Protein AF-A0A918FSJ4-F1 (afdb_monomer_lite)

Sequence (93 aa):
MFLLAYRESDCIGPHGAEQDTDLDRFNLQFPLCYDAVGAMRVLKRGYLEPMYDRDGDARLLGPRMWHEVPPLLRLPAGRDPLRLVVSLRLMAR

Secondary structure (DSSP, 8-state):
-EEEEE-TT--EEEE-S-STT-TTEEEEEEEEEESB--EEEEEETTEEEEEE--TT--EEE-TT--EEE----BPTT--S-EEEEEEEEEE--

pLDDT: mean 90.27, std 10.32, range [50.09, 98.19]

Structure (mmCIF, N/CA/C/O backbone):
data_AF-A0A918FSJ4-F1
#
_entry.id   AF-A0A918FSJ4-F1
#
loop_
_atom_site.group_PDB
_atom_site.id
_atom_site.type_symbol
_atom_site.label_atom_id
_atom_site.label_alt_id
_atom_site.label_comp_id
_atom_site.label_asym_id
_atom_site.label_entity_id
_atom_site.label_seq_id
_atom_site.pdbx_PDB_ins_code
_atom_site.Cartn_x
_atom_site.Cartn_y
_atom_site.Cartn_z
_atom_site.occupancy
_atom_site.B_iso_or_equiv
_atom_site.auth_seq_id
_atom_site.auth_comp_id
_atom_site.auth_asym_id
_atom_site.auth_atom_id
_atom_site.pdbx_PDB_model_num
ATOM 1 N N . MET A 1 1 ? 9.100 -14.334 0.359 1.00 87.12 1 MET A N 1
ATOM 2 C CA . MET A 1 1 ? 7.811 -13.825 0.878 1.00 87.12 1 MET A CA 1
ATOM 3 C C . MET A 1 1 ? 8.085 -13.011 2.126 1.00 87.12 1 MET A C 1
ATOM 5 O O . MET A 1 1 ? 8.949 -13.410 2.894 1.00 87.12 1 MET A O 1
ATOM 9 N N . PHE A 1 2 ? 7.391 -11.896 2.321 1.00 92.50 2 PHE A N 1
ATOM 10 C CA . PHE A 1 2 ? 7.433 -11.125 3.562 1.00 92.50 2 PHE A CA 1
ATOM 11 C C . PHE A 1 2 ? 6.065 -10.496 3.841 1.00 92.50 2 PHE A C 1
ATOM 13 O O . PHE A 1 2 ? 5.237 -10.370 2.935 1.00 92.50 2 PHE A O 1
ATOM 20 N N . LEU A 1 3 ? 5.839 -10.127 5.099 1.00 96.19 3 LEU A N 1
ATOM 21 C CA . LEU A 1 3 ? 4.619 -9.484 5.566 1.00 96.19 3 LEU A CA 1
ATOM 22 C C . LEU A 1 3 ? 4.937 -8.043 5.951 1.00 96.19 3 LEU A C 1
ATOM 24 O O . LEU A 1 3 ? 5.861 -7.800 6.724 1.00 96.19 3 LEU A O 1
ATOM 28 N N . LEU A 1 4 ? 4.162 -7.102 5.426 1.00 96.12 4 LEU A N 1
ATOM 29 C CA . LEU A 1 4 ? 4.156 -5.723 5.899 1.00 96.12 4 LEU A CA 1
ATOM 30 C C . LEU A 1 4 ? 2.928 -5.543 6.788 1.00 96.12 4 LEU A C 1
ATOM 32 O O . LEU A 1 4 ? 1.813 -5.822 6.345 1.00 96.12 4 LEU A O 1
ATOM 36 N N . ALA A 1 5 ? 3.133 -5.103 8.025 1.00 97.50 5 ALA A N 1
ATOM 37 C CA . ALA A 1 5 ? 2.062 -4.801 8.964 1.00 97.50 5 ALA A CA 1
ATOM 38 C C . ALA A 1 5 ? 2.093 -3.308 9.281 1.00 97.50 5 ALA A C 1
ATOM 40 O O . ALA A 1 5 ? 3.100 -2.811 9.774 1.00 97.50 5 ALA A O 1
ATOM 41 N N . TYR A 1 6 ? 0.995 -2.624 8.982 1.00 98.06 6 TYR A N 1
ATOM 42 C CA . TYR A 1 6 ? 0.814 -1.200 9.219 1.00 98.06 6 TYR A CA 1
ATOM 43 C C . TYR A 1 6 ? -0.203 -1.007 10.342 1.00 98.06 6 TYR A C 1
ATOM 45 O O . TYR A 1 6 ? -1.299 -1.583 10.311 1.00 98.06 6 TYR A O 1
ATOM 53 N N . ARG A 1 7 ? 0.171 -0.194 11.321 1.00 97.81 7 ARG A N 1
ATOM 54 C CA . ARG A 1 7 ? -0.665 0.345 12.392 1.00 97.81 7 ARG A CA 1
ATOM 55 C C . ARG A 1 7 ? -1.050 1.786 12.076 1.00 97.81 7 ARG A C 1
ATOM 57 O O . ARG A 1 7 ? -0.682 2.333 11.040 1.00 97.81 7 ARG A O 1
ATOM 64 N N . GLU A 1 8 ? -1.852 2.382 12.949 1.00 97.25 8 GLU A N 1
ATOM 65 C CA . GLU A 1 8 ? -2.289 3.769 12.799 1.00 97.25 8 GLU A CA 1
ATOM 66 C C . GLU A 1 8 ? -1.100 4.712 12.581 1.00 97.25 8 GLU A C 1
ATOM 68 O O . GLU A 1 8 ? -0.107 4.650 13.299 1.00 97.25 8 GLU A O 1
ATOM 73 N N . SER A 1 9 ? -1.228 5.605 11.600 1.00 96.50 9 SER A N 1
ATOM 74 C CA . SER A 1 9 ? -0.203 6.565 11.165 1.00 96.50 9 SER A CA 1
ATOM 75 C C . SER A 1 9 ? 1.037 5.979 10.478 1.00 96.50 9 SER A C 1
ATOM 77 O O . SER A 1 9 ? 1.828 6.758 9.940 1.00 96.50 9 SER A O 1
ATOM 79 N N . ASP A 1 10 ? 1.199 4.652 10.405 1.00 98.19 10 ASP A N 1
ATOM 80 C CA . ASP A 1 10 ? 2.277 4.057 9.612 1.00 98.19 10 ASP A CA 1
ATOM 81 C C . ASP A 1 10 ? 2.107 4.425 8.136 1.00 98.19 10 ASP A C 1
ATOM 83 O O . ASP A 1 10 ? 1.005 4.396 7.577 1.00 98.19 10 ASP A O 1
ATOM 87 N N . CYS A 1 11 ? 3.222 4.754 7.491 1.00 97.19 11 CYS A N 1
ATOM 88 C CA . CYS A 1 11 ? 3.273 5.132 6.087 1.00 97.19 11 CYS A CA 1
ATOM 89 C C . CYS A 1 11 ? 4.616 4.744 5.465 1.00 97.19 11 CYS A C 1
ATOM 91 O O . CYS A 1 11 ? 5.592 4.447 6.156 1.00 97.19 11 CYS A O 1
ATOM 93 N N . ILE A 1 12 ? 4.667 4.756 4.136 1.00 95.19 12 ILE A N 1
ATOM 94 C CA . ILE A 1 12 ? 5.919 4.696 3.382 1.00 95.19 12 ILE A CA 1
ATOM 95 C C . ILE A 1 12 ? 5.860 5.816 2.360 1.00 95.19 12 ILE A C 1
ATOM 97 O O . ILE A 1 12 ? 4.947 5.826 1.537 1.00 95.19 12 ILE A O 1
ATOM 101 N N . GLY A 1 13 ? 6.826 6.734 2.411 1.00 93.19 13 GLY A N 1
ATOM 102 C CA . GLY A 1 13 ? 6.904 7.845 1.467 1.00 93.19 13 GLY A CA 1
ATOM 103 C C . GLY A 1 13 ? 7.118 7.393 0.013 1.00 93.19 13 GLY A C 1
ATOM 104 O O . GLY A 1 13 ? 7.445 6.226 -0.234 1.00 93.19 13 GLY A O 1
ATOM 105 N N . PRO A 1 14 ? 6.949 8.304 -0.961 1.00 91.38 14 PRO A N 1
ATOM 106 C CA . PRO A 1 14 ? 7.158 8.009 -2.375 1.00 91.38 14 PRO A CA 1
ATOM 107 C C . PRO A 1 14 ? 8.537 7.422 -2.651 1.00 91.38 14 PRO A C 1
ATOM 109 O O . PRO A 1 14 ? 9.560 8.017 -2.322 1.00 91.38 14 PRO A O 1
ATOM 112 N N . HIS A 1 15 ? 8.549 6.253 -3.280 1.00 88.38 15 HIS A N 1
ATOM 113 C CA . HIS A 1 15 ? 9.758 5.590 -3.737 1.00 88.38 15 HIS A CA 1
ATOM 114 C C . HIS A 1 15 ? 9.465 4.779 -4.999 1.00 88.38 15 HIS A C 1
ATOM 116 O O . HIS A 1 15 ? 8.379 4.224 -5.179 1.00 88.38 15 HIS A O 1
ATOM 122 N N . GLY A 1 16 ? 10.447 4.702 -5.888 1.00 79.25 16 GLY A N 1
ATOM 123 C CA . GLY A 1 16 ? 10.492 3.689 -6.933 1.00 79.25 16 GLY A CA 1
ATOM 124 C C . GLY A 1 16 ? 11.463 2.581 -6.547 1.00 79.25 16 GLY A C 1
ATOM 125 O O . GLY A 1 16 ? 12.246 2.701 -5.604 1.00 79.25 16 GLY A O 1
ATOM 126 N N . ALA A 1 17 ? 11.470 1.494 -7.311 1.00 64.44 17 ALA A N 1
ATOM 127 C CA . ALA A 1 17 ? 12.528 0.486 -7.232 1.00 64.44 17 ALA A CA 1
ATOM 128 C C . ALA A 1 17 ? 13.875 1.000 -7.805 1.00 64.44 17 ALA A C 1
ATOM 130 O O . ALA A 1 17 ? 14.586 0.241 -8.448 1.00 64.44 17 ALA A O 1
ATOM 131 N N . GLU A 1 18 ? 14.199 2.282 -7.609 1.00 54.38 18 GLU A N 1
ATOM 132 C CA . GLU A 1 18 ? 15.271 3.025 -8.293 1.00 54.38 18 GLU A CA 1
ATOM 133 C C . GLU A 1 18 ? 16.672 2.800 -7.717 1.00 54.38 18 GLU A C 1
ATOM 135 O O . GLU A 1 18 ? 17.649 3.362 -8.199 1.00 54.38 18 GLU A O 1
ATOM 140 N N . GLN A 1 19 ? 16.808 1.938 -6.710 1.00 53.78 19 GLN A N 1
ATOM 141 C CA . GLN A 1 19 ? 18.119 1.393 -6.364 1.00 53.78 19 GLN A CA 1
ATOM 142 C C . GLN A 1 19 ? 18.412 0.227 -7.326 1.00 53.78 19 GLN A C 1
ATOM 144 O O . GLN A 1 19 ? 18.125 -0.940 -7.069 1.00 53.78 19 GLN A O 1
ATOM 149 N N . ASP A 1 20 ? 18.906 0.662 -8.481 1.00 50.09 20 ASP A N 1
ATOM 150 C CA . ASP A 1 20 ? 19.105 0.111 -9.828 1.00 50.09 20 ASP A CA 1
ATOM 151 C C . ASP A 1 20 ? 19.890 -1.215 -9.997 1.00 50.09 20 ASP A C 1
ATOM 153 O O . ASP A 1 20 ? 20.655 -1.371 -10.946 1.00 50.09 20 ASP A O 1
ATOM 157 N N . THR A 1 21 ? 19.731 -2.213 -9.123 1.00 54.38 21 THR A N 1
ATOM 158 C CA . THR A 1 21 ? 20.350 -3.545 -9.349 1.00 54.38 21 THR A CA 1
ATOM 159 C C . THR A 1 21 ? 19.374 -4.637 -9.777 1.00 54.38 21 THR A C 1
ATOM 161 O O . THR A 1 21 ? 19.802 -5.671 -10.280 1.00 54.38 21 THR A O 1
ATOM 164 N N . ASP A 1 22 ? 18.068 -4.405 -9.639 1.00 62.66 22 ASP A N 1
ATOM 165 C CA . ASP A 1 22 ? 17.037 -5.443 -9.751 1.00 62.66 22 ASP A CA 1
ATOM 166 C C . ASP A 1 22 ? 15.914 -5.023 -10.719 1.00 62.66 22 ASP A C 1
ATOM 168 O O . ASP A 1 22 ? 14.725 -5.030 -10.392 1.00 62.66 22 ASP A O 1
ATOM 172 N N . LEU A 1 23 ? 16.292 -4.647 -11.945 1.00 74.00 23 LEU A N 1
ATOM 173 C CA . LEU A 1 23 ? 15.354 -4.232 -13.000 1.00 74.00 23 LEU A CA 1
ATOM 174 C C . LEU A 1 23 ? 14.390 -5.335 -13.461 1.00 74.00 23 LEU A C 1
ATOM 176 O O . LEU A 1 23 ? 13.416 -5.020 -14.135 1.00 74.00 23 LEU A O 1
ATOM 180 N N . ASP A 1 24 ? 14.616 -6.585 -13.057 1.00 81.38 24 ASP A N 1
ATOM 181 C CA . ASP A 1 24 ? 13.732 -7.723 -13.343 1.00 81.38 24 ASP A CA 1
ATOM 182 C C . ASP A 1 24 ? 12.845 -8.091 -12.148 1.00 81.38 24 ASP A C 1
ATOM 184 O O . ASP A 1 24 ? 12.115 -9.085 -12.176 1.00 81.38 24 ASP A O 1
ATOM 188 N N . ARG A 1 25 ? 12.918 -7.322 -11.058 1.00 85.12 25 ARG A N 1
ATOM 189 C CA . ARG A 1 25 ? 12.184 -7.612 -9.833 1.00 85.12 25 ARG A CA 1
ATOM 190 C C . ARG A 1 25 ? 10.785 -7.027 -9.875 1.00 85.12 25 ARG A C 1
ATOM 192 O O . ARG A 1 25 ? 10.597 -5.826 -10.061 1.00 85.12 25 ARG A O 1
ATOM 199 N N . PHE A 1 26 ? 9.812 -7.852 -9.525 1.00 88.25 26 PHE A N 1
ATOM 200 C CA . PHE A 1 26 ? 8.445 -7.426 -9.265 1.00 88.25 26 PHE A CA 1
ATOM 201 C C . PHE A 1 26 ? 7.965 -7.918 -7.897 1.00 88.25 26 PHE A C 1
ATOM 203 O O . PHE A 1 26 ? 8.514 -8.860 -7.321 1.00 88.25 26 PHE A O 1
ATOM 210 N N . ASN A 1 27 ? 6.943 -7.262 -7.351 1.00 90.56 27 ASN A N 1
ATOM 211 C CA . ASN A 1 27 ? 6.231 -7.739 -6.171 1.00 90.56 27 ASN A CA 1
ATOM 212 C C . ASN A 1 27 ? 4.780 -8.056 -6.532 1.00 90.56 27 ASN A C 1
ATOM 214 O O . ASN A 1 27 ? 4.092 -7.218 -7.109 1.00 90.56 27 ASN A O 1
ATOM 218 N N . LEU A 1 28 ? 4.307 -9.233 -6.136 1.00 94.38 28 LEU A N 1
ATOM 219 C CA . LEU A 1 28 ? 2.885 -9.547 -6.072 1.00 94.38 28 LEU A CA 1
ATOM 220 C C . LEU A 1 28 ? 2.407 -9.330 -4.635 1.00 94.38 28 LEU A C 1
ATOM 222 O O . LEU A 1 28 ? 3.005 -9.866 -3.701 1.00 94.38 28 LEU A O 1
ATOM 226 N N . GLN A 1 29 ? 1.366 -8.524 -4.456 1.00 95.62 29 GLN A N 1
ATOM 227 C CA . GLN A 1 29 ? 0.877 -8.103 -3.147 1.00 95.62 29 GLN A CA 1
ATOM 228 C C . GLN A 1 29 ? -0.606 -8.397 -2.964 1.00 95.62 29 GLN A C 1
ATOM 230 O O . GLN A 1 29 ? -1.407 -8.064 -3.833 1.00 95.62 29 GLN A O 1
ATOM 235 N N . PHE A 1 30 ? -0.956 -8.914 -1.789 1.00 97.00 30 PHE A N 1
ATOM 236 C CA . PHE A 1 30 ? -2.327 -9.182 -1.361 1.00 97.00 30 PHE A CA 1
ATOM 237 C C . PHE A 1 30 ? -2.601 -8.385 -0.080 1.00 97.00 30 PHE A C 1
ATOM 239 O O . PHE A 1 30 ? -2.049 -8.727 0.976 1.00 97.00 30 PHE A O 1
ATOM 246 N N . PRO A 1 31 ? -3.340 -7.268 -0.163 1.00 96.88 31 PRO A N 1
ATOM 247 C CA . PRO A 1 31 ? -3.679 -6.473 1.003 1.00 96.88 31 PRO A CA 1
ATOM 248 C C . PRO A 1 31 ? -4.876 -7.053 1.764 1.00 96.88 31 PRO A C 1
ATOM 250 O O . PRO A 1 31 ? -5.784 -7.631 1.178 1.00 96.88 31 PRO A O 1
ATOM 253 N N . LEU A 1 32 ? -4.883 -6.836 3.074 1.00 95.25 32 LEU A N 1
ATOM 254 C CA . LEU A 1 32 ? -6.003 -7.082 3.977 1.00 95.25 32 LEU A CA 1
ATOM 255 C C . LEU A 1 32 ? -6.123 -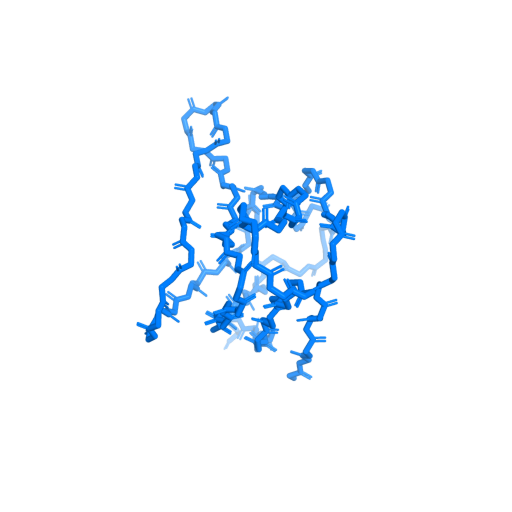5.870 4.902 1.00 95.25 32 LEU A C 1
ATOM 257 O O . LEU A 1 32 ? -5.121 -5.440 5.482 1.00 95.25 32 LEU A O 1
ATOM 261 N N . CYS A 1 33 ? -7.327 -5.325 5.051 1.00 94.69 33 CYS A N 1
ATOM 262 C CA . CYS A 1 33 ? -7.580 -4.140 5.867 1.00 94.69 33 CYS A CA 1
ATOM 263 C C . CYS A 1 33 ? -8.673 -4.403 6.900 1.00 94.69 33 CYS A C 1
ATOM 265 O O . CYS A 1 33 ? -9.760 -4.859 6.566 1.00 94.69 33 CYS A O 1
ATOM 267 N N . TYR A 1 34 ? -8.385 -4.051 8.149 1.00 94.06 34 TYR A N 1
ATOM 268 C CA . TYR A 1 34 ? -9.303 -4.141 9.277 1.00 94.06 34 TYR A CA 1
ATOM 269 C C . TYR A 1 34 ? -9.467 -2.753 9.896 1.00 94.06 34 TYR A C 1
ATOM 271 O O . TYR A 1 34 ? -8.471 -2.073 10.156 1.00 94.06 34 TYR A O 1
ATOM 279 N N . ASP A 1 35 ? -10.719 -2.340 10.113 1.00 93.75 35 ASP A N 1
ATOM 280 C CA . ASP A 1 35 ? -11.093 -1.083 10.785 1.00 93.75 35 ASP A CA 1
ATOM 281 C C . ASP A 1 35 ? -10.467 0.198 10.171 1.00 93.75 35 ASP A C 1
ATOM 283 O O . ASP A 1 35 ? -10.331 1.234 10.827 1.00 93.75 35 ASP A O 1
ATOM 287 N N . ALA A 1 36 ? -10.108 0.143 8.883 1.00 94.56 36 ALA A N 1
ATOM 288 C CA . ALA A 1 36 ? -9.456 1.217 8.136 1.00 94.56 36 ALA A CA 1
ATOM 289 C C . ALA A 1 36 ? -9.763 1.151 6.636 1.00 94.56 36 ALA A C 1
ATOM 291 O O . ALA A 1 36 ? -10.111 0.098 6.101 1.00 94.56 36 ALA A O 1
ATOM 292 N N . VAL A 1 37 ? -9.534 2.269 5.942 1.00 9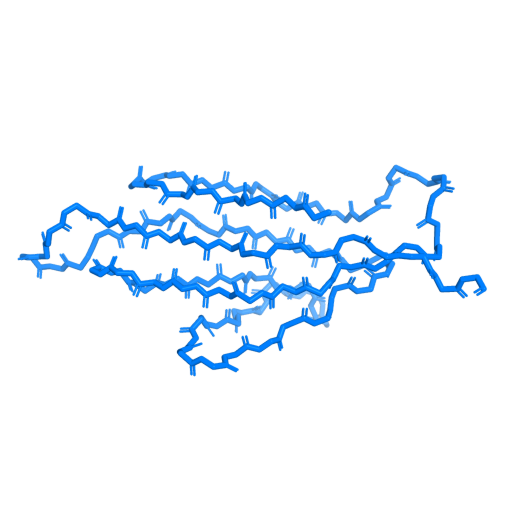3.88 37 VAL A N 1
ATOM 293 C CA . VAL A 1 37 ? -9.414 2.298 4.477 1.00 93.88 37 VAL A CA 1
ATOM 294 C C . VAL A 1 37 ? -7.932 2.286 4.124 1.00 93.88 37 VAL A C 1
ATOM 296 O O . VAL A 1 37 ? -7.230 3.275 4.330 1.00 93.88 37 VAL A O 1
ATOM 299 N N . GLY A 1 38 ? -7.448 1.162 3.601 1.00 95.31 38 GLY A N 1
ATOM 300 C CA . GLY A 1 38 ? -6.090 1.055 3.079 1.00 95.31 38 GLY A CA 1
ATOM 301 C C . GLY A 1 38 ? -5.992 1.508 1.627 1.00 95.31 38 GLY A C 1
ATOM 302 O O . GLY A 1 38 ? -6.940 1.392 0.845 1.00 95.31 38 GLY A O 1
ATOM 303 N N . ALA A 1 39 ? -4.824 2.020 1.253 1.00 96.75 39 ALA A N 1
ATOM 304 C CA . ALA A 1 39 ? -4.498 2.319 -0.130 1.00 96.75 39 ALA A CA 1
ATOM 305 C C . ALA A 1 39 ? -2.995 2.178 -0.385 1.00 96.75 39 ALA A C 1
ATOM 307 O O . ALA A 1 39 ? -2.166 2.258 0.521 1.00 96.75 39 ALA A O 1
ATOM 308 N N . MET A 1 40 ? -2.648 2.019 -1.656 1.00 96.12 40 MET A N 1
ATOM 309 C CA . MET A 1 40 ? -1.344 2.378 -2.205 1.00 96.12 40 MET A CA 1
ATOM 310 C C . MET A 1 40 ? -1.579 3.471 -3.241 1.00 96.12 40 MET A C 1
ATOM 312 O O . MET A 1 40 ? -2.540 3.377 -4.002 1.00 96.12 40 MET A O 1
ATOM 316 N N . ARG A 1 41 ? -0.727 4.493 -3.303 1.00 96.62 41 ARG A N 1
ATOM 317 C CA . ARG A 1 41 ? -0.764 5.451 -4.415 1.00 96.62 41 ARG A CA 1
ATOM 318 C C . ARG A 1 41 ? 0.356 5.122 -5.387 1.00 96.62 41 ARG A C 1
ATOM 320 O O . ARG A 1 41 ? 1.476 4.881 -4.955 1.00 96.62 41 ARG A O 1
ATOM 3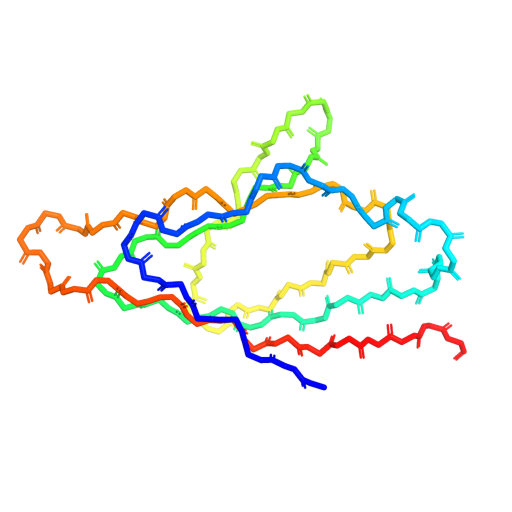27 N N . VAL A 1 42 ? 0.049 5.076 -6.678 1.00 94.25 42 VAL A N 1
ATOM 328 C CA . VAL A 1 42 ? 1.005 4.738 -7.743 1.00 94.25 42 VAL A CA 1
ATOM 329 C C . VAL A 1 42 ? 1.123 5.925 -8.685 1.00 94.25 42 VAL A C 1
ATOM 331 O O . VAL A 1 42 ? 0.113 6.522 -9.057 1.00 94.25 42 VAL A O 1
ATOM 334 N N . LEU A 1 43 ? 2.348 6.269 -9.083 1.00 93.31 43 LEU A N 1
ATOM 335 C CA . LEU A 1 43 ? 2.586 7.371 -10.004 1.00 93.31 43 LEU A CA 1
ATOM 336 C C . LEU A 1 43 ? 2.089 6.987 -11.399 1.00 93.31 43 LEU A C 1
ATOM 338 O O . LEU A 1 43 ? 2.625 6.086 -12.047 1.00 93.31 43 LEU A O 1
ATOM 342 N N . LYS A 1 44 ? 1.071 7.695 -11.875 1.00 91.69 44 LYS A N 1
ATOM 343 C CA . LYS A 1 44 ? 0.494 7.558 -13.208 1.00 91.69 44 LYS A CA 1
ATOM 344 C C . LYS A 1 44 ? 0.298 8.945 -13.793 1.00 91.69 44 LYS A C 1
ATOM 346 O O . LYS A 1 44 ? -0.247 9.832 -13.150 1.00 91.69 44 LYS A O 1
ATOM 351 N N . ARG A 1 45 ? 0.791 9.148 -15.019 1.00 91.50 45 ARG A N 1
ATOM 352 C CA . ARG A 1 45 ? 0.628 10.411 -15.768 1.00 91.50 45 ARG A CA 1
ATOM 353 C C . ARG A 1 45 ? 1.031 11.666 -14.964 1.00 91.50 45 ARG A C 1
ATOM 355 O O . ARG A 1 45 ? 0.422 12.715 -15.123 1.00 91.50 45 ARG A O 1
ATOM 362 N N . GLY A 1 46 ? 2.050 11.548 -14.108 1.00 90.81 46 GLY A N 1
ATOM 363 C CA . GLY A 1 46 ? 2.554 12.649 -13.276 1.00 90.81 46 GLY A CA 1
ATOM 364 C C . GLY A 1 46 ? 1.863 12.834 -11.919 1.00 90.81 46 GLY A C 1
ATOM 365 O O . GLY A 1 46 ? 2.261 13.723 -11.174 1.00 90.81 46 GLY A O 1
ATOM 366 N N . TYR A 1 47 ? 0.886 11.994 -11.561 1.00 93.88 47 TYR A N 1
ATOM 367 C CA . TYR A 1 47 ? 0.144 12.091 -10.300 1.00 93.88 47 TYR A CA 1
ATOM 368 C C . TYR A 1 47 ? 0.139 10.766 -9.535 1.00 93.88 47 TYR A C 1
ATOM 370 O O . TYR A 1 47 ? 0.134 9.690 -10.129 1.00 93.88 47 TYR A O 1
ATOM 378 N N . LEU A 1 48 ? 0.138 10.835 -8.203 1.00 94.06 48 LEU A N 1
ATOM 379 C CA . LEU A 1 48 ? 0.014 9.665 -7.332 1.00 94.06 48 LEU A CA 1
ATOM 380 C C . LEU A 1 48 ? -1.469 9.291 -7.202 1.00 94.06 48 LEU A C 1
ATOM 382 O O . LEU A 1 48 ? -2.198 9.840 -6.376 1.00 94.06 48 LEU A O 1
ATOM 386 N N . GLU A 1 49 ? -1.916 8.370 -8.054 1.00 96.38 49 GLU A N 1
ATOM 387 C CA . GLU A 1 49 ? -3.306 7.915 -8.113 1.00 96.38 49 GLU A CA 1
ATOM 388 C C . GLU A 1 49 ? -3.575 6.834 -7.049 1.00 96.38 49 GLU A C 1
ATOM 390 O O . GLU A 1 49 ? -2.803 5.872 -6.953 1.00 96.38 49 GLU A O 1
ATOM 395 N N . PRO A 1 50 ? -4.656 6.944 -6.252 1.00 95.56 50 PRO A N 1
ATOM 396 C CA . PRO A 1 50 ? -4.973 5.965 -5.221 1.00 95.56 50 PRO A CA 1
ATOM 397 C C . PRO A 1 50 ? -5.509 4.655 -5.805 1.00 95.56 50 PRO A C 1
ATOM 399 O O . PRO A 1 50 ? -6.415 4.628 -6.635 1.00 95.56 50 PRO A O 1
ATOM 402 N N . MET A 1 51 ? -4.979 3.551 -5.290 1.00 94.88 51 MET A N 1
ATOM 403 C CA . MET A 1 51 ? -5.476 2.192 -5.463 1.00 94.88 51 MET A CA 1
ATOM 404 C C . MET A 1 51 ? -5.885 1.669 -4.086 1.00 94.88 51 MET A C 1
ATOM 406 O O . MET A 1 51 ? -5.036 1.224 -3.306 1.00 94.88 51 MET A O 1
ATOM 410 N N . TYR A 1 52 ? -7.175 1.794 -3.779 1.00 96.31 52 TYR A N 1
ATOM 411 C CA . TYR A 1 52 ? -7.751 1.344 -2.512 1.00 96.31 52 TYR A CA 1
ATOM 412 C C . TYR A 1 52 ? -7.697 -0.174 -2.393 1.00 96.31 52 TYR A C 1
ATOM 414 O O . TYR A 1 52 ? -7.924 -0.874 -3.375 1.00 96.31 52 TYR A O 1
ATOM 422 N N . ASP A 1 53 ? -7.400 -0.656 -1.192 1.00 95.62 53 ASP A N 1
ATOM 423 C CA . ASP A 1 53 ? -7.378 -2.082 -0.886 1.00 95.62 53 ASP A CA 1
ATOM 424 C C . ASP A 1 53 ? -8.807 -2.627 -0.765 1.00 95.62 53 ASP A C 1
ATOM 426 O O . ASP A 1 53 ? -9.653 -2.022 -0.099 1.00 95.62 53 ASP A O 1
ATOM 430 N N . ARG A 1 54 ? -9.070 -3.780 -1.383 1.00 92.38 54 ARG A N 1
ATOM 431 C CA . ARG A 1 54 ? -10.305 -4.555 -1.218 1.00 92.38 54 ARG A CA 1
ATOM 432 C C . ARG A 1 54 ? -9.991 -6.022 -0.962 1.00 92.38 54 ARG A C 1
ATOM 434 O O . ARG A 1 54 ? -8.956 -6.535 -1.385 1.00 92.38 54 ARG A O 1
ATOM 441 N N . ASP A 1 55 ? -10.918 -6.705 -0.303 1.00 88.19 55 ASP A N 1
ATOM 442 C CA . ASP A 1 55 ? -10.807 -8.144 -0.087 1.00 88.19 55 ASP A CA 1
ATOM 443 C C . ASP A 1 55 ? -10.736 -8.886 -1.426 1.00 88.19 55 ASP A C 1
ATOM 445 O O . ASP A 1 55 ? -11.560 -8.683 -2.319 1.00 88.19 55 ASP A O 1
ATOM 449 N N . GLY A 1 56 ? -9.729 -9.752 -1.555 1.00 90.62 56 GLY A N 1
ATOM 450 C CA . GLY A 1 56 ? -9.454 -10.500 -2.782 1.00 90.62 56 GLY A CA 1
ATOM 451 C C . GLY A 1 56 ? -8.593 -9.759 -3.809 1.00 90.62 56 GLY A C 1
ATOM 452 O O . GLY A 1 56 ? -8.232 -10.364 -4.819 1.00 90.62 56 GLY A O 1
ATOM 453 N N . ASP A 1 57 ? -8.213 -8.501 -3.564 1.00 94.75 57 ASP A N 1
ATOM 454 C CA . ASP A 1 57 ? -7.320 -7.784 -4.469 1.00 94.75 57 ASP A CA 1
ATOM 455 C C . ASP A 1 57 ? -5.930 -8.429 -4.527 1.00 94.75 57 ASP A C 1
ATOM 457 O O . ASP A 1 57 ? -5.352 -8.878 -3.533 1.00 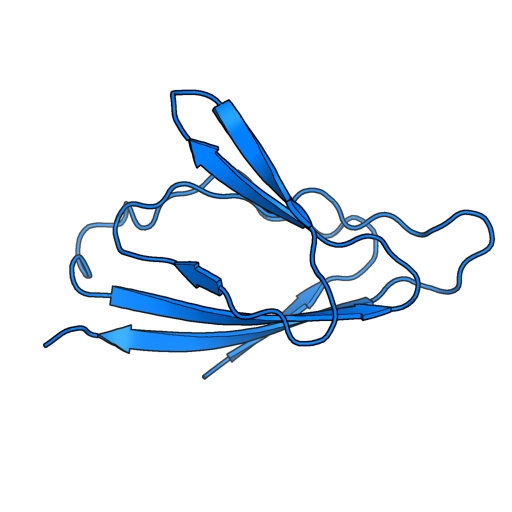94.75 57 ASP A O 1
ATOM 461 N N . ALA A 1 58 ? -5.349 -8.385 -5.723 1.00 95.12 58 ALA A N 1
ATOM 462 C CA . ALA A 1 58 ? -3.951 -8.688 -5.964 1.00 95.12 58 ALA A CA 1
ATOM 463 C C . ALA A 1 58 ? -3.333 -7.555 -6.786 1.00 95.12 58 ALA A C 1
ATOM 465 O O . ALA A 1 58 ? -3.904 -7.101 -7.779 1.00 95.12 58 ALA A O 1
ATOM 466 N N . ARG A 1 59 ? -2.149 -7.093 -6.387 1.00 92.94 59 ARG A N 1
ATOM 467 C CA . ARG A 1 59 ? -1.411 -6.037 -7.088 1.00 92.94 59 ARG A CA 1
ATOM 468 C C . ARG A 1 59 ? -0.072 -6.542 -7.574 1.00 92.94 59 ARG A C 1
ATOM 470 O O . ARG A 1 59 ? 0.701 -7.088 -6.792 1.00 92.94 59 ARG A O 1
ATOM 477 N N . LEU A 1 60 ? 0.215 -6.283 -8.843 1.00 91.75 60 LEU A N 1
ATOM 478 C CA . LEU A 1 60 ? 1.521 -6.508 -9.443 1.00 91.75 60 LEU A CA 1
ATOM 479 C C . LEU A 1 60 ? 2.271 -5.177 -9.521 1.00 91.75 60 LEU A C 1
ATOM 481 O O . LEU A 1 60 ? 1.882 -4.278 -10.263 1.00 91.75 60 LEU A O 1
ATOM 485 N N . LEU A 1 61 ? 3.340 -5.056 -8.741 1.00 89.50 61 LEU A N 1
ATOM 486 C CA . LEU A 1 61 ? 4.234 -3.904 -8.745 1.00 89.50 61 LEU A CA 1
ATOM 487 C C . LEU A 1 61 ? 5.495 -4.272 -9.511 1.00 89.50 61 LEU A C 1
ATOM 489 O O . LEU A 1 61 ? 6.333 -5.028 -9.016 1.00 89.50 61 LEU A O 1
ATOM 493 N N . GLY A 1 62 ? 5.592 -3.765 -10.732 1.00 86.06 62 GLY A N 1
ATOM 494 C CA . GLY A 1 62 ? 6.721 -4.000 -11.613 1.00 86.06 62 GLY A CA 1
ATOM 495 C C . GLY A 1 62 ? 7.955 -3.155 -11.278 1.00 86.06 62 GLY A C 1
ATOM 496 O O . GLY A 1 62 ? 7.920 -2.277 -10.405 1.00 86.06 62 GLY A O 1
ATOM 497 N N . PRO A 1 63 ? 9.048 -3.389 -12.018 1.00 78.88 63 PRO A N 1
ATOM 498 C CA . PRO A 1 63 ? 10.235 -2.549 -11.973 1.00 78.88 63 PRO A CA 1
ATOM 499 C C . PRO A 1 63 ? 9.879 -1.090 -12.283 1.00 78.88 63 PRO A C 1
ATOM 501 O O . PRO A 1 63 ? 9.022 -0.820 -13.123 1.00 78.88 63 PRO A O 1
ATOM 504 N N . ARG A 1 64 ? 10.559 -0.137 -11.630 1.00 78.12 64 ARG A N 1
ATOM 505 C CA . ARG A 1 64 ? 10.431 1.318 -11.883 1.00 78.12 64 ARG A CA 1
ATOM 506 C C . ARG A 1 64 ? 9.054 1.930 -11.578 1.00 78.12 64 ARG A C 1
ATOM 508 O O . ARG A 1 64 ? 8.837 3.110 -11.843 1.00 78.12 64 ARG A O 1
ATOM 515 N N . MET A 1 65 ? 8.126 1.174 -10.990 1.00 88.06 65 MET A N 1
ATOM 516 C CA . MET A 1 65 ? 6.860 1.734 -10.521 1.00 88.06 65 MET A CA 1
ATOM 517 C C . MET A 1 65 ? 7.079 2.547 -9.245 1.00 88.06 65 MET A C 1
ATOM 519 O O . MET A 1 65 ? 7.336 1.991 -8.175 1.00 88.06 65 MET A O 1
ATOM 523 N N . TRP A 1 66 ? 6.942 3.865 -9.357 1.00 91.00 66 TRP A N 1
ATOM 524 C CA . TRP A 1 66 ? 6.883 4.757 -8.206 1.00 91.00 66 TRP A CA 1
ATOM 525 C C . TRP A 1 66 ? 5.562 4.607 -7.476 1.00 91.00 66 TRP A C 1
ATOM 527 O O . TRP A 1 66 ? 4.491 4.628 -8.087 1.00 91.00 66 TRP A O 1
ATOM 537 N N . HIS A 1 67 ? 5.643 4.465 -6.163 1.00 93.81 67 HIS A N 1
ATOM 538 C CA . HIS A 1 67 ? 4.479 4.312 -5.320 1.00 93.81 67 HIS A CA 1
ATOM 539 C C . HIS A 1 67 ? 4.767 4.743 -3.884 1.00 93.81 67 HIS A C 1
ATOM 541 O O . HIS A 1 67 ? 5.906 4.972 -3.483 1.00 93.81 67 HIS A O 1
ATOM 547 N N . GLU A 1 68 ? 3.705 4.853 -3.104 1.00 95.69 68 GLU A N 1
ATOM 548 C CA . GLU A 1 68 ? 3.753 5.122 -1.674 1.00 95.69 68 GLU A CA 1
ATOM 549 C C . GLU A 1 68 ? 2.587 4.437 -0.967 1.00 95.69 68 GLU A C 1
ATOM 551 O O . GLU A 1 68 ? 1.591 4.037 -1.583 1.00 95.69 68 GLU A O 1
ATOM 556 N N . VAL A 1 69 ? 2.693 4.359 0.352 1.00 96.50 69 VAL A N 1
ATOM 557 C CA . VAL A 1 69 ? 1.592 3.968 1.224 1.00 96.50 69 VAL A CA 1
ATOM 558 C C . VAL A 1 69 ? 1.237 5.195 2.063 1.00 96.50 69 VAL A C 1
ATOM 560 O O . VAL A 1 69 ? 2.049 5.576 2.911 1.00 96.50 69 VAL A O 1
ATOM 563 N N . PRO A 1 70 ? 0.078 5.845 1.825 1.00 97.19 70 PRO A N 1
ATOM 564 C CA . PRO A 1 70 ? -0.356 6.960 2.659 1.00 97.19 70 PRO A CA 1
ATOM 565 C C . PRO A 1 70 ? -0.571 6.495 4.110 1.00 97.19 70 PRO A C 1
ATOM 567 O O . PRO A 1 70 ? -0.750 5.295 4.334 1.00 97.19 70 PRO A O 1
ATOM 570 N N . PRO A 1 71 ? -0.580 7.421 5.088 1.00 97.19 71 PRO A N 1
ATOM 571 C CA . PRO A 1 71 ? -0.833 7.083 6.484 1.00 97.19 71 PRO A CA 1
ATOM 572 C C . PRO A 1 71 ? -2.096 6.241 6.649 1.00 97.19 71 PRO A C 1
ATOM 574 O O . PRO A 1 71 ? -3.157 6.601 6.132 1.00 97.19 71 PRO A O 1
ATOM 577 N N . LEU A 1 72 ? -1.986 5.127 7.372 1.00 97.31 72 LEU A N 1
ATOM 578 C CA . LEU A 1 72 ? -3.151 4.326 7.723 1.00 97.31 72 LEU A CA 1
ATOM 579 C C . LEU A 1 72 ? -3.969 5.072 8.776 1.00 97.31 72 LEU A C 1
ATOM 581 O O . LEU A 1 72 ? -3.511 5.279 9.900 1.00 97.31 72 LEU A O 1
ATOM 585 N N . LEU A 1 73 ? -5.186 5.456 8.412 1.00 94.75 73 LEU A N 1
ATOM 586 C CA . LEU A 1 73 ? -6.089 6.163 9.308 1.00 94.75 73 LEU A CA 1
ATOM 587 C C . LEU A 1 73 ? -7.184 5.227 9.802 1.00 94.75 73 LEU A C 1
ATOM 589 O O . LEU A 1 73 ? -7.753 4.439 9.042 1.00 94.75 73 LEU A O 1
ATOM 593 N N . ARG A 1 74 ? -7.487 5.354 11.089 1.00 94.56 74 ARG A N 1
ATOM 594 C CA . ARG A 1 74 ? -8.619 4.698 11.731 1.00 94.56 74 ARG A CA 1
ATOM 595 C C . ARG A 1 74 ? -9.934 5.243 11.179 1.00 94.56 74 ARG A C 1
ATOM 597 O O . ARG A 1 74 ? -10.070 6.447 10.948 1.00 94.56 74 ARG A O 1
ATOM 604 N N . LEU A 1 75 ? -10.925 4.370 11.013 1.00 93.38 75 LEU A N 1
ATOM 605 C CA . LEU A 1 75 ? -12.293 4.808 10.742 1.00 93.38 75 LEU A CA 1
ATOM 606 C C . LEU A 1 75 ? -12.910 5.516 11.965 1.00 93.38 75 LEU A C 1
ATOM 608 O O . LEU A 1 75 ? -12.583 5.176 13.105 1.00 93.38 75 LEU A O 1
ATOM 612 N N . PRO A 1 76 ? -13.839 6.469 11.773 1.00 93.44 76 PRO A N 1
ATOM 613 C CA . PRO A 1 76 ? -14.567 7.076 12.885 1.00 93.44 76 PRO A CA 1
ATOM 614 C C . PRO A 1 76 ? -15.229 6.008 13.767 1.00 93.44 76 PRO A C 1
ATOM 616 O O . PRO A 1 76 ? -15.939 5.145 13.258 1.00 93.44 76 PRO A O 1
ATOM 619 N N . ALA A 1 77 ? -14.981 6.062 15.080 1.00 90.00 77 ALA A N 1
ATOM 620 C CA . ALA A 1 77 ? -15.431 5.065 16.064 1.00 90.00 77 ALA A CA 1
ATOM 621 C C . ALA A 1 77 ? -14.972 3.607 15.803 1.00 90.00 77 ALA A C 1
ATOM 623 O O . ALA A 1 77 ? -15.490 2.678 16.424 1.00 90.00 77 ALA A O 1
ATOM 624 N N . GLY A 1 78 ? -13.996 3.399 14.913 1.00 87.44 78 GLY A N 1
ATOM 625 C CA . GLY A 1 78 ? -13.402 2.096 14.626 1.00 87.44 78 GLY A CA 1
ATOM 626 C C . GLY A 1 78 ? -12.441 1.621 15.718 1.00 87.44 78 GLY A C 1
ATOM 627 O O . GLY A 1 78 ? -11.943 2.406 16.535 1.00 87.44 78 GLY A O 1
ATOM 628 N N . ARG A 1 79 ? -12.158 0.314 15.719 1.00 94.44 79 ARG A N 1
ATOM 629 C CA . ARG A 1 79 ? -11.079 -0.267 16.534 1.00 94.44 79 ARG A CA 1
ATOM 630 C C . ARG A 1 79 ? -9.714 0.179 16.011 1.00 94.44 79 ARG A C 1
ATOM 632 O O . ARG A 1 79 ? -9.622 0.872 15.002 1.00 94.44 79 ARG A O 1
ATOM 639 N N . ASP A 1 80 ? -8.651 -0.208 16.709 1.00 95.50 80 ASP A N 1
ATOM 640 C CA . ASP A 1 80 ? -7.290 0.065 16.248 1.00 95.50 80 ASP A CA 1
ATOM 641 C C . ASP A 1 80 ? -7.076 -0.520 14.843 1.00 95.50 80 ASP A C 1
ATOM 643 O O . ASP A 1 80 ? -7.291 -1.721 14.643 1.00 95.50 80 ASP A O 1
ATOM 647 N N . PRO A 1 81 ? -6.657 0.304 13.867 1.00 97.12 81 PRO A N 1
ATOM 648 C CA . PRO A 1 81 ? -6.592 -0.129 12.487 1.00 97.12 81 PRO A CA 1
ATOM 649 C C . PRO A 1 81 ? -5.425 -1.094 12.282 1.00 97.12 81 PRO A C 1
ATOM 651 O O . PRO A 1 81 ? -4.349 -0.967 12.88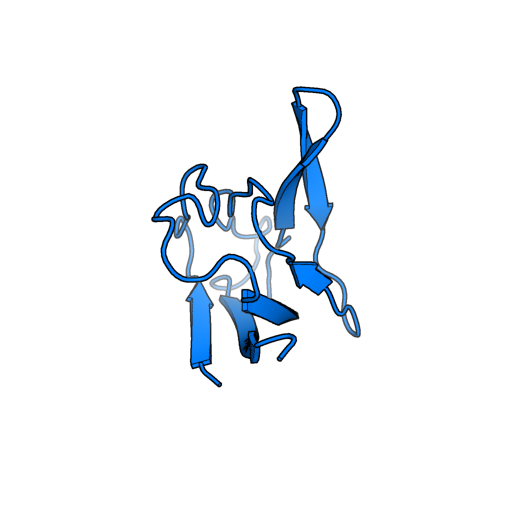2 1.00 97.12 81 PRO A O 1
ATOM 654 N N . LEU A 1 82 ? -5.626 -2.053 11.385 1.00 97.12 82 LEU A N 1
ATOM 655 C CA . LEU A 1 82 ? -4.575 -2.954 10.940 1.00 97.12 82 LEU A CA 1
ATOM 656 C C . LEU A 1 82 ? -4.671 -3.134 9.436 1.00 97.12 82 LEU A C 1
ATOM 658 O O . LEU A 1 82 ? -5.694 -3.562 8.904 1.00 97.12 82 LEU A O 1
ATOM 662 N N . ARG A 1 83 ? -3.561 -2.878 8.754 1.00 97.31 83 ARG A N 1
ATOM 663 C CA . ARG A 1 83 ? -3.397 -3.240 7.354 1.00 97.31 83 ARG A CA 1
ATOM 664 C C . ARG A 1 83 ? -2.240 -4.211 7.221 1.00 97.31 83 ARG A C 1
ATOM 666 O O . ARG A 1 83 ? -1.120 -3.914 7.625 1.00 97.31 83 ARG A O 1
ATOM 673 N N . LEU A 1 84 ? -2.515 -5.364 6.633 1.00 97.12 84 LEU A N 1
ATOM 674 C CA . LEU A 1 84 ? -1.521 -6.373 6.306 1.00 97.12 84 LEU A CA 1
ATOM 675 C C . LEU A 1 84 ? -1.328 -6.403 4.796 1.00 97.12 84 LEU A C 1
ATOM 677 O O . LEU A 1 84 ? -2.289 -6.316 4.040 1.00 97.12 84 LEU A O 1
ATOM 681 N N . VAL A 1 85 ? -0.088 -6.549 4.347 1.00 97.00 85 VAL A N 1
ATOM 682 C CA . VAL A 1 85 ? 0.216 -6.814 2.941 1.00 97.00 85 VAL A CA 1
ATOM 683 C C . VAL A 1 85 ? 1.135 -8.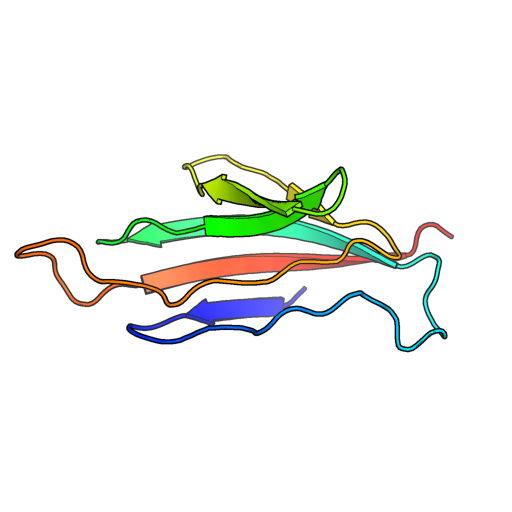017 2.870 1.00 97.00 85 VAL A C 1
ATOM 685 O O . VAL A 1 85 ? 2.304 -7.950 3.262 1.00 97.00 85 VAL A O 1
ATOM 688 N N . VAL A 1 86 ? 0.606 -9.125 2.356 1.00 96.44 86 VAL A N 1
ATOM 689 C CA . VAL A 1 86 ? 1.414 -10.295 2.013 1.00 96.44 86 VAL A CA 1
ATOM 690 C C . VAL A 1 86 ? 2.099 -9.994 0.689 1.00 96.44 86 VAL A C 1
ATOM 692 O O . VAL A 1 86 ? 1.425 -9.763 -0.312 1.00 96.44 86 VAL A O 1
ATOM 695 N N . SER A 1 87 ? 3.431 -9.970 0.683 1.00 94.81 87 SER A N 1
ATOM 696 C CA . SER A 1 87 ? 4.218 -9.610 -0.495 1.00 94.81 87 SER A CA 1
ATOM 697 C C . SER A 1 87 ? 5.145 -10.747 -0.922 1.00 94.81 87 SER A C 1
ATOM 699 O O . SER A 1 87 ? 5.976 -11.256 -0.157 1.00 94.81 87 SER A O 1
ATOM 701 N N . LEU A 1 88 ? 5.039 -11.120 -2.192 1.00 94.38 88 LEU A N 1
ATOM 702 C CA . LEU A 1 88 ? 5.932 -12.042 -2.877 1.00 94.38 88 LEU A CA 1
ATOM 703 C C . LEU A 1 88 ? 6.847 -11.237 -3.787 1.00 94.38 88 LEU A C 1
ATOM 705 O O . LEU A 1 88 ? 6.401 -10.678 -4.782 1.00 94.38 88 LEU A O 1
ATOM 709 N N . ARG A 1 89 ? 8.130 -11.186 -3.434 1.00 89.62 89 ARG A N 1
ATOM 710 C CA . ARG A 1 89 ? 9.173 -10.630 -4.294 1.00 89.62 89 ARG A CA 1
ATOM 711 C C . ARG A 1 89 ? 9.656 -11.710 -5.245 1.00 89.62 89 ARG A C 1
ATOM 713 O O . ARG A 1 89 ? 10.058 -12.777 -4.785 1.00 89.62 89 ARG A O 1
ATOM 720 N N . LEU A 1 90 ? 9.607 -11.415 -6.534 1.00 88.25 90 LEU A N 1
ATOM 721 C CA . LEU A 1 90 ? 9.892 -12.340 -7.620 1.00 88.25 90 LEU A CA 1
ATOM 722 C C . LEU A 1 90 ? 10.821 -11.669 -8.636 1.00 88.25 90 LEU A C 1
ATOM 724 O O . LEU A 1 90 ? 10.880 -10.442 -8.710 1.00 88.25 90 LEU A O 1
ATOM 728 N N . MET A 1 91 ? 11.539 -12.491 -9.399 1.00 87.75 91 MET A N 1
ATOM 729 C CA . MET A 1 91 ? 12.412 -12.066 -10.494 1.00 87.75 91 MET A CA 1
ATOM 730 C C . MET A 1 91 ? 11.855 -12.619 -11.807 1.00 87.75 91 MET A C 1
ATOM 732 O O . MET A 1 91 ? 11.463 -13.782 -11.847 1.00 87.75 91 MET A O 1
ATOM 736 N N . ALA A 1 92 ? 11.832 -11.814 -12.865 1.00 81.81 92 ALA A N 1
ATOM 737 C CA . ALA A 1 92 ? 11.323 -12.177 -14.192 1.00 81.81 92 ALA A CA 1
ATOM 738 C C . ALA A 1 92 ? 12.378 -12.852 -15.098 1.00 81.81 92 ALA A C 1
ATOM 740 O O . ALA A 1 92 ? 12.352 -12.658 -16.310 1.00 81.81 92 ALA A O 1
ATOM 741 N N . ARG A 1 93 ? 13.321 -13.595 -14.506 1.00 73.56 93 ARG A N 1
ATOM 742 C CA . ARG A 1 93 ? 14.412 -14.268 -15.231 1.00 73.56 93 ARG A CA 1
ATOM 743 C C . ARG A 1 93 ? 13.932 -15.481 -16.016 1.00 73.56 93 ARG A C 1
ATOM 745 O O . ARG A 1 93 ? 13.056 -16.197 -15.483 1.00 73.56 93 ARG A O 1
#

Radius of gyration: 13.64 Å; chains: 1; bounding box: 36×27×32 Å

Foldseek 3Di:
DDKDKAWAQDKFDKDFLPPPPAQQKKKKKAKDKFQWWWWKFWDDPNDRHTDIHDHPDIDIGHHGIIIMTGGTHGDVVTDTIMMMMDMDMDGND

Organism: NCBI:txid52259